Protein AF-A0A938K8E7-F1 (afdb_monomer)

Structure (mmCIF, N/CA/C/O backbone):
data_AF-A0A938K8E7-F1
#
_entry.id   AF-A0A938K8E7-F1
#
loop_
_atom_site.group_PDB
_atom_site.id
_atom_site.type_symbol
_atom_site.label_atom_id
_atom_site.label_alt_id
_atom_site.label_comp_id
_atom_site.label_asym_id
_atom_site.label_entity_id
_atom_site.label_seq_id
_atom_site.pdbx_PDB_ins_code
_atom_site.Cartn_x
_atom_site.Cartn_y
_atom_site.Cartn_z
_atom_site.occupancy
_atom_site.B_iso_or_equiv
_atom_site.auth_seq_id
_atom_site.auth_comp_id
_atom_site.auth_asym_id
_atom_site.auth_atom_id
_atom_site.pdbx_PDB_model_num
ATOM 1 N N . MET A 1 1 ? -7.988 6.244 13.600 1.00 95.50 1 MET A N 1
ATOM 2 C CA . MET A 1 1 ? -7.965 5.135 12.625 1.00 95.50 1 MET A CA 1
ATOM 3 C C . MET A 1 1 ? -9.034 5.380 11.582 1.00 95.50 1 MET A C 1
ATOM 5 O O . MET A 1 1 ? -10.182 5.581 11.962 1.00 95.50 1 MET A O 1
ATOM 9 N N . ALA A 1 2 ? -8.667 5.350 10.303 1.00 96.88 2 ALA A N 1
ATOM 10 C CA . ALA A 1 2 ? -9.627 5.361 9.203 1.00 96.88 2 ALA A CA 1
ATOM 11 C C . ALA A 1 2 ? -9.974 3.911 8.847 1.00 96.88 2 ALA A C 1
ATOM 13 O O . ALA A 1 2 ? -9.065 3.122 8.607 1.00 96.88 2 ALA A O 1
ATOM 14 N N . THR A 1 3 ? -11.256 3.542 8.853 1.00 97.31 3 THR A N 1
ATOM 15 C CA . THR A 1 3 ? -11.673 2.147 8.593 1.00 97.31 3 THR A CA 1
ATOM 16 C C . THR A 1 3 ? -11.895 1.864 7.110 1.00 97.31 3 THR A C 1
ATOM 18 O O . THR A 1 3 ? -11.641 0.754 6.656 1.00 97.31 3 THR A O 1
ATOM 21 N N . LEU A 1 4 ? -12.355 2.875 6.361 1.00 96.69 4 LEU A N 1
ATOM 22 C CA . LEU A 1 4 ? -12.859 2.748 4.990 1.00 96.69 4 LEU A CA 1
ATOM 23 C C . LEU A 1 4 ? -13.980 1.703 4.827 1.00 96.69 4 LEU A C 1
ATOM 25 O O . LEU A 1 4 ? -14.206 1.255 3.703 1.00 96.69 4 LEU A O 1
ATOM 29 N N . ASP A 1 5 ? -14.691 1.363 5.908 1.00 96.81 5 ASP A N 1
ATOM 30 C CA . ASP A 1 5 ? -15.888 0.518 5.856 1.00 96.81 5 ASP A CA 1
ATOM 31 C C . ASP A 1 5 ? -17.073 1.226 5.169 1.00 96.81 5 ASP A C 1
ATOM 33 O O . ASP A 1 5 ? -16.958 2.380 4.743 1.00 96.81 5 ASP A O 1
ATOM 37 N N . ASP A 1 6 ? -18.203 0.527 5.026 1.00 97.81 6 ASP A N 1
ATOM 38 C CA . ASP A 1 6 ? -19.393 1.027 4.317 1.00 97.81 6 ASP A CA 1
ATOM 39 C C . ASP A 1 6 ? -19.928 2.340 4.910 1.00 97.81 6 ASP A C 1
ATOM 41 O O . ASP A 1 6 ? -20.410 3.212 4.186 1.00 97.81 6 ASP A O 1
ATOM 45 N N . GLU A 1 7 ? -19.784 2.509 6.225 1.00 97.62 7 GLU A N 1
ATOM 46 C CA . GLU A 1 7 ? -20.175 3.714 6.961 1.00 97.62 7 GLU A CA 1
ATOM 47 C C . GLU A 1 7 ? -19.081 4.795 6.968 1.00 97.62 7 GLU A C 1
ATOM 49 O O . GLU A 1 7 ? -19.299 5.890 7.487 1.00 97.62 7 GLU A O 1
ATOM 54 N N . ARG A 1 8 ? -17.906 4.511 6.389 1.00 96.56 8 ARG A N 1
ATOM 55 C CA . ARG A 1 8 ? -16.732 5.397 6.349 1.00 96.56 8 ARG A CA 1
ATOM 56 C C . ARG A 1 8 ? -16.313 5.873 7.741 1.00 96.56 8 ARG A C 1
ATOM 58 O O . ARG A 1 8 ? -15.930 7.030 7.916 1.00 96.56 8 ARG A O 1
ATOM 65 N N . ARG A 1 9 ? -16.366 4.992 8.743 1.00 97.44 9 ARG A N 1
ATOM 66 C CA . ARG A 1 9 ? -16.085 5.390 10.130 1.00 97.44 9 ARG A CA 1
ATOM 67 C C . ARG A 1 9 ? -14.628 5.795 10.327 1.00 97.44 9 ARG A C 1
ATOM 69 O O . ARG A 1 9 ? -13.700 5.121 9.865 1.00 97.44 9 ARG A O 1
ATOM 76 N N . GLU A 1 10 ? -14.434 6.825 11.141 1.00 97.75 10 GLU A N 1
ATOM 77 C CA . GLU A 1 10 ? -13.143 7.188 11.715 1.00 97.75 10 GLU A CA 1
ATOM 78 C C . GLU A 1 10 ? -13.197 7.018 13.233 1.00 97.75 10 GLU A C 1
ATOM 80 O O . GLU A 1 10 ? -14.008 7.635 13.921 1.00 97.75 10 GLU A O 1
ATOM 85 N N . ILE A 1 11 ? -12.332 6.156 13.765 1.00 97.56 11 ILE A N 1
ATOM 86 C CA . ILE A 1 11 ? -12.303 5.830 15.192 1.00 97.56 11 ILE A CA 1
ATOM 87 C C . ILE A 1 11 ? -11.090 6.510 15.826 1.00 97.56 11 ILE A C 1
ATOM 89 O O . ILE A 1 11 ? -9.940 6.127 15.573 1.00 97.56 11 ILE A O 1
ATOM 93 N N . ALA A 1 12 ? -11.338 7.535 16.639 1.00 96.25 12 ALA A N 1
ATOM 94 C CA . ALA A 1 12 ? -10.315 8.180 17.456 1.00 96.25 12 ALA A CA 1
ATOM 95 C C . ALA A 1 12 ? -9.917 7.271 18.628 1.00 96.25 12 ALA A C 1
ATOM 97 O O . ALA A 1 12 ? -10.786 6.670 19.257 1.00 96.25 12 ALA A O 1
ATOM 98 N N . ASN A 1 13 ? -8.612 7.180 18.919 1.00 95.62 13 ASN A N 1
ATOM 99 C CA . ASN A 1 13 ? -8.061 6.347 20.002 1.00 95.62 13 ASN A CA 1
ATOM 100 C C . ASN A 1 13 ? -8.632 4.913 20.006 1.00 95.62 13 ASN A C 1
ATOM 102 O O . ASN A 1 13 ? -9.035 4.386 21.042 1.00 95.62 13 ASN A O 1
ATOM 106 N N . GLY A 1 14 ? -8.749 4.330 18.810 1.00 96.94 14 GLY A N 1
ATOM 107 C CA . GLY A 1 14 ? -9.301 2.997 18.599 1.00 96.94 14 GLY A CA 1
ATOM 108 C C . GLY A 1 14 ? -8.250 1.896 18.565 1.00 96.94 14 GLY A C 1
ATOM 109 O O . GLY A 1 14 ? -7.050 2.147 18.644 1.00 96.94 14 GLY A O 1
ATOM 110 N N . TRP A 1 15 ? -8.726 0.671 18.389 1.00 98.00 15 TRP A N 1
ATOM 111 C CA . TRP A 1 15 ? -7.919 -0.539 18.313 1.00 98.00 15 TRP A CA 1
ATOM 112 C C . TRP A 1 15 ? -8.370 -1.433 17.151 1.00 98.00 15 TRP A C 1
ATOM 114 O O . TRP A 1 15 ? -9.522 -1.382 16.707 1.00 98.00 15 TRP A O 1
ATOM 124 N N . VAL A 1 16 ? -7.445 -2.274 16.683 1.00 98.00 16 VAL A N 1
ATOM 125 C CA . VAL A 1 16 ? -7.683 -3.356 15.717 1.00 98.00 16 VAL A CA 1
ATOM 126 C C . VAL A 1 16 ? -7.242 -4.659 16.366 1.00 98.00 16 VAL A C 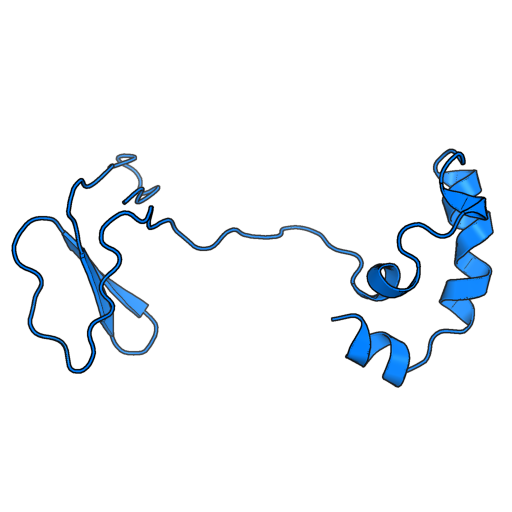1
ATOM 128 O O . VAL A 1 16 ? -6.108 -4.763 16.829 1.00 98.00 16 VAL A O 1
ATOM 131 N N . ALA A 1 17 ? -8.125 -5.650 16.395 1.00 98.19 17 ALA A N 1
ATOM 132 C CA . ALA A 1 17 ? -7.784 -7.006 16.794 1.00 98.19 17 ALA A CA 1
ATOM 133 C C . ALA A 1 17 ? -7.505 -7.845 15.545 1.00 98.19 17 ALA A C 1
ATOM 135 O O . ALA A 1 17 ? -8.276 -7.826 14.582 1.00 98.19 17 ALA A O 1
ATOM 136 N N . VAL A 1 18 ? -6.402 -8.592 15.572 1.00 98.06 18 VAL A N 1
ATOM 137 C CA . VAL A 1 18 ? -6.004 -9.506 14.499 1.00 98.06 18 VAL A CA 1
ATOM 138 C C . VAL A 1 18 ? -5.913 -10.916 15.065 1.00 98.0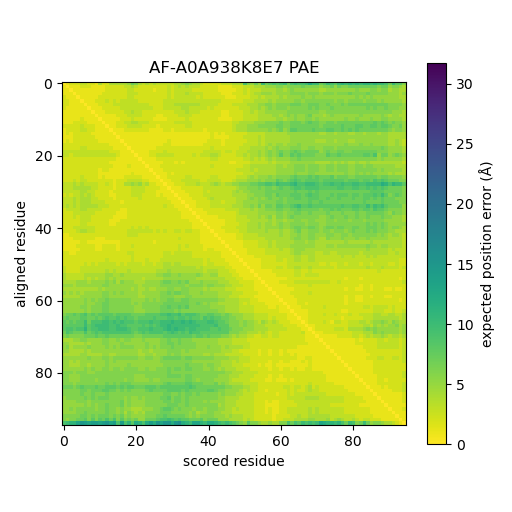6 18 VAL A C 1
ATOM 140 O O . VAL A 1 18 ? -5.340 -11.148 16.129 1.00 98.06 18 VAL A O 1
ATOM 143 N N . THR A 1 19 ? -6.499 -11.881 14.367 1.00 98.12 19 THR A N 1
ATOM 144 C CA . THR A 1 19 ? -6.495 -13.294 14.749 1.00 98.12 19 THR A CA 1
ATOM 145 C C . THR A 1 19 ? -6.287 -14.133 13.497 1.00 98.12 19 THR A C 1
ATOM 147 O O . THR A 1 19 ? -7.010 -13.974 12.519 1.00 98.12 19 THR A O 1
ATOM 150 N N . ASN A 1 20 ? -5.285 -15.019 13.509 1.00 97.12 20 ASN A N 1
ATOM 151 C CA . ASN A 1 20 ? -4.936 -15.881 12.371 1.00 97.12 20 ASN A CA 1
ATOM 152 C C . ASN A 1 20 ? -4.732 -15.108 11.051 1.00 97.12 20 ASN A C 1
ATOM 154 O O . ASN A 1 20 ? -5.207 -15.523 9.999 1.00 97.12 20 ASN A O 1
ATOM 158 N N . GLY A 1 21 ? -4.057 -13.955 11.119 1.00 96.56 21 GLY A N 1
ATOM 159 C CA . GLY A 1 21 ? -3.772 -13.108 9.953 1.00 96.56 21 GLY A CA 1
ATOM 16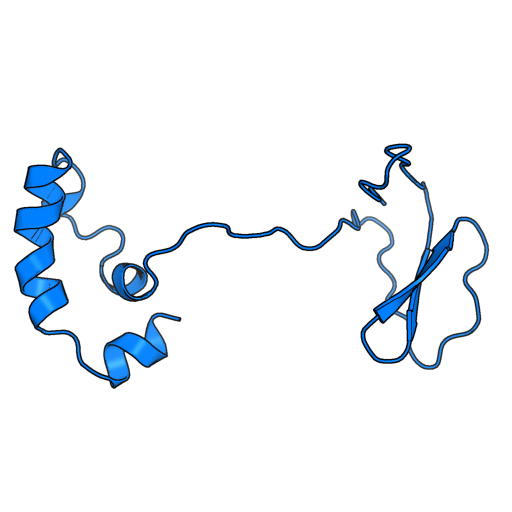0 C C . GLY A 1 21 ? -4.957 -12.280 9.444 1.00 96.56 21 GLY A C 1
ATOM 161 O O . GLY A 1 21 ? -4.798 -11.539 8.481 1.00 96.56 21 GLY A O 1
ATOM 162 N N . MET A 1 22 ? -6.121 -12.363 10.091 1.00 97.88 22 MET A N 1
ATOM 163 C CA . MET A 1 22 ? -7.333 -11.645 9.699 1.00 97.88 22 MET A CA 1
ATOM 164 C C . MET A 1 22 ? -7.730 -10.623 10.758 1.00 97.88 22 MET A C 1
ATOM 166 O O . MET A 1 22 ? -7.584 -10.873 11.955 1.00 97.88 22 MET A O 1
ATOM 170 N N . VAL A 1 23 ? -8.280 -9.486 10.332 1.00 97.44 23 VAL A N 1
ATOM 171 C CA . VAL A 1 23 ? -8.923 -8.539 11.252 1.00 97.44 23 VAL A CA 1
ATOM 172 C C . VAL A 1 23 ? -10.163 -9.211 11.839 1.00 97.44 23 VAL A C 1
ATOM 174 O O . VAL A 1 23 ? -11.085 -9.558 11.103 1.00 97.44 23 VAL A O 1
ATOM 177 N N . SER A 1 24 ? -10.176 -9.418 13.154 1.00 97.56 24 SER A N 1
ATOM 178 C CA . SER A 1 24 ? -11.278 -10.077 13.864 1.00 97.56 24 SER A CA 1
ATOM 179 C C . SER A 1 24 ? -12.256 -9.084 14.487 1.00 97.56 24 SER A C 1
ATOM 181 O O . SER A 1 24 ? -13.440 -9.392 14.603 1.00 97.56 24 SER A O 1
ATOM 183 N N . ALA A 1 25 ? -11.788 -7.891 14.859 1.00 97.19 25 ALA A N 1
ATOM 184 C CA . ALA A 1 25 ? -12.633 -6.801 15.336 1.00 97.19 25 ALA A CA 1
ATOM 185 C C . ALA A 1 25 ? -11.914 -5.447 15.247 1.00 97.19 25 ALA A C 1
ATOM 187 O O . ALA A 1 25 ? -10.685 -5.372 15.229 1.00 97.19 25 ALA A O 1
ATOM 188 N N . VAL A 1 26 ? -12.699 -4.371 15.248 1.00 97.75 26 VAL A N 1
ATOM 189 C CA . VAL A 1 26 ? -12.233 -2.987 15.392 1.00 97.75 26 VAL A CA 1
ATOM 190 C C . VAL A 1 26 ? -13.133 -2.260 16.384 1.00 97.75 26 VAL A C 1
ATOM 192 O O . VAL A 1 26 ? -14.335 -2.530 16.435 1.00 97.75 26 VAL A O 1
ATOM 195 N N . GLY A 1 27 ? -12.584 -1.331 17.162 1.00 97.06 27 GLY A N 1
ATOM 196 C CA . GLY A 1 27 ? -13.378 -0.624 18.163 1.00 97.06 27 GLY A CA 1
ATOM 197 C C . GLY A 1 27 ? -12.676 0.568 18.795 1.00 97.06 27 GLY A C 1
ATOM 198 O O . GLY A 1 27 ? -11.552 0.911 18.438 1.00 97.06 27 GLY A O 1
ATOM 199 N N . ALA A 1 28 ? -13.377 1.212 19.726 1.00 96.06 28 ALA A N 1
ATOM 200 C CA . ALA A 1 28 ? -12.876 2.309 20.548 1.00 96.06 28 ALA A CA 1
ATOM 201 C C . ALA A 1 28 ? -12.705 1.867 22.009 1.00 96.06 28 ALA A C 1
ATOM 203 O O . ALA A 1 28 ? -13.209 0.816 22.414 1.00 96.06 28 ALA A O 1
ATOM 204 N N . GLY A 1 29 ? -12.037 2.699 22.811 1.00 93.44 29 GLY A N 1
ATOM 205 C CA . GLY A 1 29 ? -11.879 2.471 24.246 1.00 93.44 29 GLY A CA 1
ATOM 206 C C . GLY A 1 29 ? -10.875 1.363 24.555 1.00 93.44 29 GLY A C 1
ATOM 207 O O . GLY A 1 29 ? -9.837 1.257 23.907 1.00 93.44 29 GLY A O 1
ATOM 208 N N . THR A 1 30 ? -11.170 0.551 25.568 1.00 94.81 30 THR A N 1
ATOM 209 C CA . THR A 1 30 ? -10.264 -0.511 26.017 1.00 94.81 30 THR A CA 1
ATOM 210 C C . THR A 1 30 ? -10.172 -1.623 24.977 1.00 94.81 30 THR A C 1
ATOM 212 O O . THR A 1 30 ? -11.176 -2.250 24.638 1.00 94.81 30 THR A O 1
ATOM 215 N N . ALA A 1 31 ? -8.959 -1.883 24.492 1.00 95.94 31 ALA A N 1
ATOM 216 C CA . ALA A 1 31 ? -8.686 -2.995 23.591 1.00 95.94 31 ALA A CA 1
ATOM 217 C C . ALA A 1 31 ? -8.871 -4.352 24.301 1.00 95.94 31 ALA A C 1
ATOM 219 O O . ALA A 1 31 ? -8.616 -4.457 25.507 1.00 95.94 31 ALA A O 1
ATOM 220 N N . PRO A 1 32 ? -9.288 -5.408 23.580 1.00 95.88 32 PRO A N 1
ATOM 221 C CA . PRO A 1 32 ? -9.321 -6.756 24.136 1.00 95.88 32 PRO A CA 1
ATOM 222 C C . PRO A 1 32 ? -7.900 -7.249 24.479 1.00 95.88 32 PRO A C 1
ATOM 224 O O . PRO A 1 32 ? -6.928 -6.786 23.877 1.00 95.88 32 PRO A O 1
ATOM 227 N N . PRO A 1 33 ? -7.751 -8.216 25.405 1.00 96.25 33 PRO A N 1
ATOM 228 C CA . PRO A 1 33 ? -6.462 -8.846 25.668 1.00 96.25 33 PRO A CA 1
ATOM 229 C C . PRO A 1 33 ? -5.878 -9.470 24.397 1.00 96.25 33 PRO A C 1
ATOM 231 O O . PRO A 1 33 ? -6.577 -10.170 23.663 1.00 96.25 33 PRO A O 1
ATOM 234 N N . ALA A 1 34 ? -4.585 -9.262 24.170 1.00 97.56 34 ALA A N 1
ATOM 235 C CA . ALA A 1 34 ? -3.856 -9.820 23.040 1.00 97.56 34 ALA A CA 1
ATOM 236 C C . ALA A 1 34 ? -2.574 -10.509 23.521 1.00 97.56 34 ALA A C 1
ATOM 238 O O . ALA A 1 34 ? -2.013 -10.154 24.558 1.00 97.56 34 ALA A O 1
ATOM 239 N N . ARG A 1 35 ? -2.103 -11.506 22.762 1.00 97.94 35 ARG A N 1
ATOM 240 C CA . ARG A 1 35 ? -0.792 -12.137 22.998 1.00 97.94 35 ARG A CA 1
ATOM 241 C C . ARG A 1 35 ? 0.350 -11.142 22.778 1.00 97.94 35 ARG A C 1
ATOM 243 O O . ARG A 1 35 ? 1.365 -11.218 23.461 1.00 97.94 35 ARG A O 1
ATOM 250 N N . GLU A 1 36 ? 0.176 -10.259 21.804 1.00 98.00 36 GLU A N 1
ATOM 251 C CA . GLU A 1 36 ? 1.120 -9.226 21.406 1.00 98.00 36 GLU A CA 1
ATOM 252 C C . GLU A 1 36 ? 0.338 -7.946 21.120 1.00 98.00 36 GLU A C 1
ATOM 254 O O . GLU A 1 36 ? -0.759 -8.004 20.559 1.00 98.00 36 GLU A O 1
ATOM 259 N N . SER A 1 37 ? 0.908 -6.810 21.513 1.00 97.25 37 SER A N 1
ATOM 260 C CA . SER A 1 37 ? 0.304 -5.494 21.337 1.00 97.25 37 SER A CA 1
ATOM 261 C C . SER A 1 37 ? 1.307 -4.553 20.690 1.00 97.25 37 SER A C 1
ATOM 263 O O . SER A 1 37 ? 2.466 -4.499 21.098 1.00 97.25 37 SER A O 1
ATOM 265 N N . ILE A 1 38 ? 0.831 -3.779 19.720 1.00 97.31 38 ILE A N 1
ATOM 266 C CA . ILE A 1 38 ? 1.583 -2.700 19.083 1.00 97.31 38 ILE A CA 1
ATOM 267 C C . ILE A 1 38 ? 0.915 -1.390 19.492 1.00 97.31 38 ILE A C 1
ATOM 269 O O . ILE A 1 38 ? -0.271 -1.192 19.222 1.00 97.31 38 ILE A O 1
ATOM 273 N N . ASP A 1 39 ? 1.664 -0.506 20.149 1.00 96.69 39 ASP A N 1
ATOM 274 C CA . ASP A 1 39 ? 1.191 0.841 20.456 1.00 96.69 39 ASP A CA 1
ATOM 275 C C . ASP A 1 39 ? 1.381 1.746 19.231 1.00 96.69 39 ASP A C 1
ATOM 277 O O . ASP A 1 39 ? 2.503 2.031 18.817 1.00 96.69 39 ASP A O 1
ATOM 281 N N . ALA A 1 40 ? 0.266 2.175 18.642 1.00 96.75 40 ALA A N 1
ATOM 282 C CA . ALA A 1 40 ? 0.224 3.089 17.503 1.00 96.75 40 ALA A CA 1
ATOM 283 C C . ALA A 1 40 ? -0.212 4.509 17.917 1.00 96.75 40 ALA A C 1
ATOM 285 O O . ALA A 1 40 ? -0.732 5.269 17.095 1.00 96.75 40 ALA A O 1
ATOM 286 N N . SER A 1 41 ? -0.055 4.869 19.195 1.00 95.88 41 SER A N 1
ATOM 287 C CA . SER A 1 41 ? -0.370 6.208 19.698 1.00 95.88 41 SER A CA 1
ATOM 288 C C . SER A 1 41 ? 0.382 7.287 18.915 1.00 95.88 41 SER A C 1
ATOM 290 O O . SER A 1 41 ? 1.586 7.200 18.691 1.00 95.88 41 SER A O 1
ATOM 292 N N . GLY A 1 42 ? -0.341 8.320 18.476 1.00 96.12 42 GLY A N 1
ATOM 293 C CA . GLY A 1 42 ? 0.209 9.382 17.624 1.00 96.12 42 GLY A CA 1
ATOM 294 C C . GLY A 1 42 ? 0.345 9.015 16.140 1.00 96.12 42 GLY A C 1
ATOM 295 O O . GLY A 1 42 ? 0.694 9.880 15.338 1.00 96.12 42 GLY A O 1
ATOM 296 N N . CYS A 1 43 ? 0.029 7.778 15.747 1.00 97.50 43 CYS A N 1
ATOM 297 C CA . CYS A 1 43 ? 0.008 7.345 14.353 1.00 97.50 43 CYS A CA 1
ATOM 298 C C . CYS A 1 43 ? -1.420 7.272 13.793 1.00 97.50 43 CYS A C 1
ATOM 300 O O . CYS A 1 43 ? -2.404 7.077 14.510 1.00 97.50 43 CYS A O 1
ATOM 302 N N . LEU A 1 44 ? -1.532 7.372 12.467 1.00 96.81 44 LEU A N 1
ATOM 303 C CA . LEU A 1 44 ? -2.758 7.057 11.744 1.00 96.81 44 LEU A CA 1
ATOM 304 C C . LEU A 1 44 ? -2.714 5.600 11.275 1.00 96.81 44 LEU A C 1
ATOM 306 O O . LEU A 1 44 ? -1.878 5.233 10.457 1.00 96.81 44 LEU A O 1
ATOM 310 N N . VAL A 1 45 ? -3.657 4.790 11.754 1.00 97.38 45 VAL A N 1
ATOM 311 C CA . VAL A 1 45 ? -3.912 3.443 11.221 1.00 97.38 45 VAL A CA 1
ATOM 312 C C . VAL A 1 45 ? -4.920 3.528 10.072 1.00 97.38 45 VAL A C 1
ATOM 314 O O . VAL A 1 45 ? -5.985 4.139 10.237 1.00 97.38 45 VAL A O 1
ATOM 317 N N . THR A 1 46 ? -4.589 2.902 8.942 1.00 97.69 46 THR A N 1
ATOM 318 C CA . THR A 1 46 ? -5.426 2.764 7.738 1.00 97.69 46 THR A CA 1
ATOM 319 C C . THR A 1 46 ? -5.422 1.308 7.259 1.00 97.69 46 THR A C 1
ATOM 321 O O . THR A 1 46 ? -4.520 0.552 7.632 1.00 97.69 46 THR A O 1
ATOM 324 N N . PRO A 1 47 ? -6.350 0.898 6.375 1.00 97.44 47 PRO A N 1
ATOM 325 C CA . PRO A 1 47 ? -6.142 -0.288 5.557 1.00 97.44 47 PRO A CA 1
ATOM 326 C C . PRO A 1 47 ? -4.843 -0.171 4.754 1.00 97.44 47 PRO A C 1
ATOM 328 O O . PRO A 1 47 ? -4.384 0.938 4.450 1.00 97.44 47 PRO A O 1
ATOM 331 N N . GLY A 1 48 ? -4.259 -1.315 4.400 1.00 97.50 48 GLY A N 1
ATOM 332 C CA . GLY A 1 48 ? -3.102 -1.349 3.511 1.00 97.50 48 GLY A CA 1
ATOM 333 C C . GLY A 1 48 ? -3.445 -0.728 2.158 1.00 97.50 48 GLY A C 1
ATOM 334 O O . GLY A 1 48 ? -4.520 -0.971 1.607 1.00 97.50 48 GLY A O 1
ATOM 335 N N . LEU A 1 49 ? -2.536 0.084 1.623 1.00 97.75 49 LEU A N 1
ATOM 336 C CA . LEU A 1 49 ? -2.709 0.659 0.293 1.00 97.75 49 LEU A CA 1
ATOM 337 C C . LEU A 1 49 ? -2.582 -0.442 -0.764 1.00 97.75 49 LEU A C 1
ATOM 339 O O . LEU A 1 49 ? -1.692 -1.289 -0.687 1.00 97.75 49 LEU A O 1
ATOM 343 N N . ILE A 1 50 ? -3.455 -0.406 -1.769 1.00 97.81 50 ILE A N 1
ATOM 344 C CA . ILE A 1 50 ? -3.410 -1.334 -2.900 1.00 97.81 50 ILE A CA 1
ATOM 345 C C . ILE A 1 50 ? -2.669 -0.652 -4.046 1.00 97.81 50 ILE A C 1
ATOM 347 O O . ILE A 1 50 ? -3.160 0.322 -4.619 1.00 97.81 50 ILE A O 1
ATOM 351 N N . ASN A 1 51 ? -1.502 -1.184 -4.406 1.00 97.12 51 ASN A N 1
ATOM 352 C CA . ASN A 1 51 ? -0.849 -0.818 -5.654 1.00 97.12 51 ASN A CA 1
ATOM 353 C C . ASN A 1 51 ? -1.465 -1.629 -6.805 1.00 97.12 51 ASN A C 1
ATOM 355 O O . ASN A 1 51 ? -1.178 -2.813 -6.960 1.00 97.12 51 ASN A O 1
ATOM 359 N N . ALA A 1 52 ? -2.333 -0.991 -7.590 1.00 98.12 52 ALA A N 1
ATOM 360 C CA . ALA A 1 52 ? -3.084 -1.654 -8.654 1.00 98.12 52 ALA A CA 1
ATOM 361 C C . ALA A 1 52 ? -2.274 -1.900 -9.942 1.00 98.12 52 ALA A C 1
ATOM 363 O O . ALA A 1 52 ? -2.746 -2.624 -10.816 1.00 98.12 52 ALA A O 1
ATOM 364 N N . HIS A 1 53 ? -1.089 -1.294 -10.092 1.00 97.88 53 HIS A N 1
ATOM 365 C CA . HIS A 1 53 ? -0.279 -1.423 -11.306 1.00 97.88 53 HIS A CA 1
ATOM 366 C C . HIS A 1 53 ? 1.198 -1.119 -11.045 1.00 97.88 53 HIS A C 1
ATOM 368 O O . HIS A 1 53 ? 1.530 -0.086 -10.468 1.00 97.88 53 HIS A O 1
ATOM 374 N N . HIS A 1 54 ? 2.105 -1.965 -11.537 1.00 96.69 54 HIS A N 1
ATOM 375 C CA . HIS A 1 54 ? 3.542 -1.696 -11.462 1.00 96.69 54 HIS A CA 1
ATOM 376 C C . HIS A 1 54 ? 4.324 -2.368 -12.600 1.00 96.69 54 HIS A C 1
ATOM 378 O O . HIS A 1 54 ? 3.924 -3.404 -13.126 1.00 96.69 54 HIS A O 1
ATOM 384 N N . HIS A 1 55 ? 5.493 -1.808 -12.920 1.00 95.94 55 HIS A N 1
ATOM 385 C CA . HIS A 1 55 ? 6.529 -2.435 -13.744 1.00 95.94 55 HIS A CA 1
ATOM 386 C C . HIS A 1 55 ? 7.806 -2.614 -12.909 1.00 95.94 55 HIS A C 1
ATOM 388 O O . HIS A 1 55 ? 8.668 -1.742 -12.891 1.00 95.94 55 HIS A O 1
ATOM 394 N N . LEU A 1 56 ? 7.890 -3.710 -12.145 1.00 95.56 56 LEU A N 1
ATOM 395 C CA . LEU A 1 56 ? 8.888 -3.904 -11.072 1.00 95.56 56 LEU A CA 1
ATOM 396 C C . LEU A 1 56 ? 10.338 -3.697 -11.539 1.00 95.56 56 LEU A C 1
ATOM 398 O O . LEU A 1 56 ? 11.041 -2.847 -10.999 1.00 95.56 56 LEU A O 1
ATOM 402 N N . TYR A 1 57 ? 10.742 -4.359 -12.627 1.00 96.31 57 TYR A N 1
ATOM 403 C CA . TYR A 1 57 ? 12.118 -4.293 -13.135 1.00 96.31 57 TYR A CA 1
ATOM 404 C C . TYR A 1 57 ? 12.578 -2.887 -13.546 1.00 96.31 57 TYR A C 1
ATOM 406 O O . TYR A 1 57 ? 13.777 -2.612 -13.605 1.00 96.31 57 TYR A O 1
ATOM 414 N N . GLN A 1 58 ? 11.647 -1.961 -13.797 1.00 96.56 58 GLN A N 1
ATOM 415 C CA . GLN A 1 58 ? 11.985 -0.584 -14.158 1.00 96.56 58 GLN A CA 1
ATOM 416 C C . GLN A 1 58 ? 12.587 0.201 -12.980 1.00 96.56 58 GLN A C 1
ATOM 418 O O . GLN A 1 58 ? 13.189 1.256 -13.205 1.00 96.56 58 GLN A O 1
ATOM 423 N N . ASN A 1 59 ? 12.509 -0.331 -11.751 1.00 96.56 59 ASN A N 1
ATOM 424 C CA . ASN A 1 59 ? 13.182 0.217 -10.572 1.00 96.56 59 ASN A CA 1
ATOM 425 C C . ASN A 1 59 ? 14.695 0.389 -10.779 1.00 96.56 59 ASN A C 1
ATOM 427 O O . ASN A 1 59 ? 15.261 1.379 -10.314 1.00 96.56 59 ASN A O 1
ATOM 431 N N . LEU A 1 60 ? 15.331 -0.509 -11.539 1.00 96.38 60 LEU A N 1
ATOM 432 C CA . LEU A 1 60 ? 16.776 -0.493 -11.800 1.00 96.38 60 LEU A CA 1
ATOM 433 C C . LEU A 1 60 ? 17.229 0.652 -12.715 1.00 96.38 60 LEU A C 1
ATOM 435 O O . LEU A 1 60 ? 18.403 1.007 -12.736 1.00 96.38 60 LEU A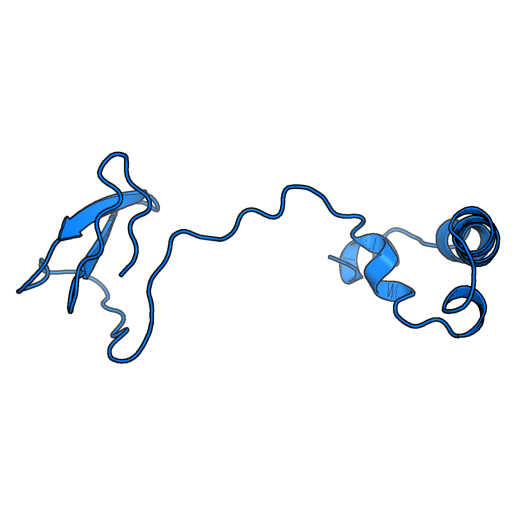 O 1
ATOM 439 N N . THR A 1 61 ? 16.303 1.249 -13.465 1.00 95.94 61 THR A N 1
ATOM 440 C CA . THR A 1 61 ? 16.592 2.315 -14.439 1.00 95.94 61 THR A CA 1
ATOM 441 C C . THR A 1 61 ? 15.968 3.657 -14.052 1.00 95.94 61 THR A C 1
ATOM 443 O O . THR A 1 61 ? 15.819 4.551 -14.891 1.00 95.94 61 THR A O 1
ATOM 446 N N . ARG A 1 62 ? 15.567 3.821 -12.783 1.00 95.56 62 ARG A N 1
ATOM 447 C CA . ARG A 1 62 ? 15.026 5.089 -12.272 1.00 95.56 62 ARG A CA 1
ATOM 448 C C . ARG A 1 62 ? 16.044 6.213 -12.459 1.00 95.56 62 ARG A C 1
ATOM 450 O O . ARG A 1 62 ? 17.228 6.037 -12.205 1.00 95.56 62 ARG A O 1
ATOM 457 N N . ALA A 1 63 ? 15.561 7.377 -12.893 1.00 95.19 63 ALA A N 1
ATOM 458 C CA . ALA A 1 63 ? 16.379 8.572 -13.120 1.00 95.19 63 ALA A CA 1
ATOM 459 C C . ALA A 1 63 ? 17.577 8.386 -14.085 1.00 95.19 63 ALA A C 1
ATOM 461 O O . ALA A 1 63 ? 18.533 9.156 -14.039 1.00 95.19 63 ALA A O 1
ATOM 462 N N . TYR A 1 64 ? 17.525 7.409 -14.999 1.00 96.06 64 TYR A N 1
ATOM 463 C CA . TYR A 1 64 ? 18.478 7.302 -16.104 1.00 96.06 64 TYR A CA 1
ATOM 464 C C . TYR A 1 64 ? 18.433 8.556 -16.999 1.00 96.06 64 TYR A C 1
ATOM 466 O O . TYR A 1 64 ? 17.483 8.760 -17.749 1.00 96.06 64 TYR A O 1
ATOM 474 N N . GLY A 1 65 ? 19.456 9.413 -16.927 1.00 96.62 65 GLY A N 1
ATOM 475 C CA . GLY A 1 65 ? 19.458 10.743 -17.562 1.00 96.62 65 GLY A CA 1
ATOM 476 C C .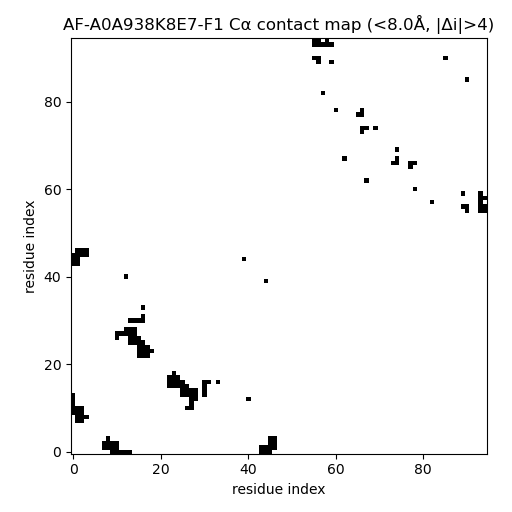 GLY A 1 65 ? 18.979 10.798 -19.026 1.00 96.62 65 GLY A C 1
ATOM 477 O O . GLY A 1 65 ? 18.170 11.662 -19.352 1.00 96.62 65 GLY A O 1
ATOM 478 N N . PRO A 1 66 ? 19.379 9.867 -19.916 1.00 95.06 66 PRO A N 1
ATOM 479 C CA . PRO A 1 66 ? 18.940 9.885 -21.316 1.00 95.06 66 PRO A CA 1
ATOM 480 C C . PRO A 1 66 ? 17.429 9.727 -21.556 1.00 95.06 66 PRO A C 1
ATOM 482 O O . PRO A 1 66 ? 16.966 10.040 -22.651 1.00 95.06 66 PRO A O 1
ATOM 485 N N . MET A 1 67 ? 16.649 9.241 -20.580 1.00 94.31 67 MET A N 1
ATOM 486 C CA . MET A 1 67 ? 15.190 9.107 -20.719 1.00 94.31 67 MET A CA 1
ATOM 487 C C . MET A 1 67 ? 14.385 10.193 -19.994 1.00 94.31 67 MET A C 1
ATOM 489 O O . MET A 1 67 ? 13.189 10.303 -20.254 1.00 94.31 67 MET A O 1
ATOM 493 N N . THR A 1 68 ? 14.993 10.997 -19.110 1.00 94.19 68 THR A N 1
ATOM 494 C CA . THR A 1 68 ? 14.232 11.837 -18.162 1.00 94.19 68 THR A CA 1
ATOM 495 C C . THR A 1 68 ? 13.463 12.984 -18.811 1.00 94.19 68 THR A C 1
ATOM 497 O O . THR A 1 68 ? 12.458 13.409 -18.255 1.00 94.19 68 THR A O 1
ATOM 500 N N . A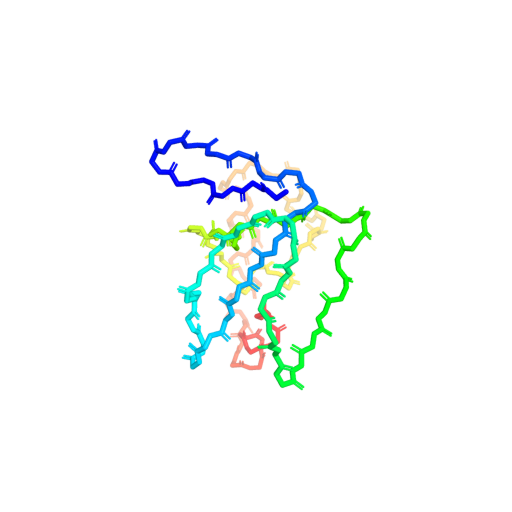SP A 1 69 ? 13.912 13.462 -19.975 1.00 95.31 69 ASP A N 1
ATOM 501 C CA . ASP A 1 69 ? 13.258 14.536 -20.747 1.00 95.31 69 ASP A CA 1
ATOM 502 C C . ASP A 1 69 ? 12.637 14.021 -22.063 1.00 95.31 69 ASP A C 1
ATOM 504 O O . ASP A 1 69 ? 12.362 14.761 -23.004 1.00 95.31 69 ASP A O 1
ATOM 508 N N . SER A 1 70 ? 12.448 12.701 -22.170 1.00 95.56 70 SER A N 1
ATOM 509 C CA . SER A 1 70 ? 11.856 12.076 -23.353 1.00 95.56 70 SER A CA 1
ATOM 510 C C . SER A 1 70 ? 10.349 11.875 -23.194 1.00 95.56 70 SER A C 1
ATOM 512 O O . SER A 1 70 ? 9.877 11.369 -22.179 1.00 95.56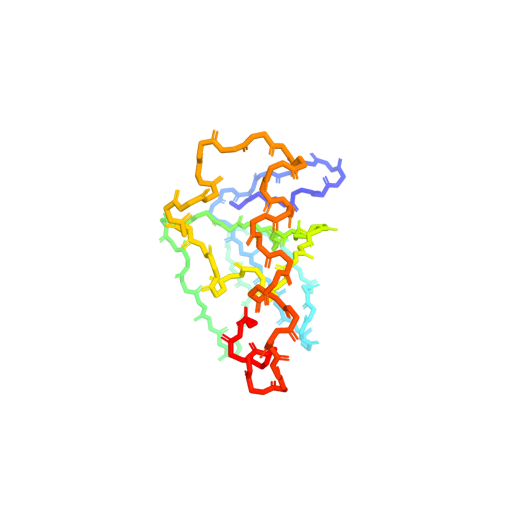 70 SER A O 1
ATOM 514 N N . ALA A 1 71 ? 9.582 12.151 -24.254 1.00 97.12 71 ALA A N 1
ATOM 515 C CA . ALA A 1 71 ? 8.194 11.691 -24.357 1.00 97.12 71 ALA A CA 1
ATOM 516 C C . ALA A 1 71 ? 8.112 10.150 -24.355 1.00 97.12 71 ALA A C 1
ATOM 518 O O . ALA A 1 71 ? 9.106 9.480 -24.630 1.00 97.12 71 ALA A O 1
ATOM 519 N N . LEU A 1 72 ? 6.919 9.578 -24.139 1.00 97.00 72 LEU A N 1
ATOM 520 C CA . LEU A 1 72 ? 6.708 8.131 -23.943 1.00 97.00 72 LEU A CA 1
ATOM 521 C C . LEU A 1 72 ? 7.462 7.229 -24.940 1.00 97.00 72 LEU A C 1
ATOM 523 O O . LEU A 1 72 ? 8.178 6.321 -24.533 1.00 97.00 72 LEU A O 1
ATOM 527 N N . PHE A 1 73 ? 7.356 7.476 -26.249 1.00 98.06 73 PHE A N 1
ATOM 528 C CA . PHE A 1 73 ? 8.058 6.653 -27.246 1.00 98.06 73 PHE A CA 1
ATOM 529 C C . PHE A 1 73 ? 9.567 6.916 -27.315 1.00 98.06 73 PHE A C 1
ATOM 531 O O . PHE A 1 73 ? 10.318 6.061 -27.779 1.00 98.06 73 PHE A O 1
ATOM 538 N N . GLY A 1 74 ? 10.026 8.097 -26.896 1.00 97.56 74 GLY A N 1
ATOM 539 C CA . GLY A 1 74 ? 11.447 8.352 -26.662 1.00 97.56 74 GLY A CA 1
ATOM 540 C C . GLY A 1 74 ? 11.935 7.534 -25.471 1.00 97.56 74 GLY A C 1
ATOM 541 O O . GLY A 1 74 ? 12.850 6.739 -25.629 1.00 97.56 74 GLY A O 1
ATOM 542 N N . TRP A 1 75 ? 11.233 7.623 -24.338 1.00 97.56 75 TRP A N 1
ATOM 543 C CA . TRP A 1 75 ? 11.503 6.861 -23.118 1.00 97.56 75 TRP A CA 1
ATOM 544 C C . TRP A 1 75 ? 11.570 5.349 -23.380 1.00 97.56 75 TRP A C 1
ATOM 546 O O . TRP A 1 75 ? 12.564 4.714 -23.033 1.00 97.56 75 TRP A O 1
ATOM 556 N N . LEU A 1 76 ? 10.577 4.796 -24.089 1.00 98.06 76 LEU A N 1
ATOM 557 C CA . LEU A 1 76 ? 10.549 3.384 -24.485 1.00 98.06 76 LEU A CA 1
ATOM 558 C C . LEU A 1 76 ? 11.762 3.004 -25.341 1.00 98.06 76 LEU A C 1
ATOM 560 O O . LEU A 1 76 ? 12.454 2.039 -25.034 1.00 98.06 76 LEU A O 1
ATOM 564 N N . ARG A 1 77 ? 12.046 3.760 -26.409 1.00 97.69 77 ARG A N 1
ATOM 565 C CA . ARG A 1 77 ? 13.173 3.460 -27.310 1.00 97.69 77 ARG A CA 1
ATOM 566 C C . ARG A 1 77 ? 14.527 3.580 -26.614 1.00 97.69 77 ARG A C 1
ATOM 568 O O . ARG A 1 77 ? 15.416 2.796 -26.925 1.00 97.69 77 ARG A O 1
ATOM 575 N N . THR A 1 78 ? 14.671 4.518 -25.680 1.00 97.38 78 THR A N 1
ATOM 576 C CA . THR A 1 78 ? 15.892 4.681 -24.884 1.00 97.38 78 THR A CA 1
ATOM 577 C C . THR A 1 78 ? 16.081 3.517 -23.909 1.00 97.38 78 THR A C 1
ATOM 579 O O . THR A 1 78 ? 17.201 3.037 -23.763 1.00 97.38 78 THR A O 1
ATOM 582 N N . LEU A 1 79 ? 15.017 3.037 -23.253 1.00 97.75 79 LEU A N 1
ATOM 583 C CA . LEU A 1 79 ? 15.136 2.036 -22.187 1.00 97.75 79 LEU A CA 1
ATOM 584 C C . LEU A 1 79 ? 15.005 0.580 -22.639 1.00 97.75 79 LEU A C 1
ATOM 586 O O . LEU A 1 79 ? 15.570 -0.291 -21.981 1.00 97.75 79 LEU A O 1
ATOM 590 N N . TYR A 1 80 ? 14.328 0.286 -23.752 1.00 98.00 80 TYR A N 1
ATOM 591 C CA . TYR A 1 80 ? 14.194 -1.092 -24.238 1.00 98.00 80 TYR A CA 1
ATOM 592 C C . TYR A 1 80 ? 15.531 -1.833 -24.393 1.00 98.00 80 TYR A C 1
ATOM 594 O O . TYR A 1 80 ? 15.589 -2.988 -23.974 1.00 98.00 80 TYR A O 1
ATOM 602 N N . PRO A 1 81 ? 16.612 -1.224 -24.922 1.00 96.94 81 PRO A N 1
ATOM 603 C CA . PRO A 1 81 ? 17.909 -1.893 -24.993 1.00 96.94 81 PRO A CA 1
ATOM 604 C C . PRO A 1 81 ? 18.486 -2.256 -23.618 1.00 96.94 81 PRO A C 1
ATOM 606 O O . PRO A 1 81 ? 19.088 -3.314 -23.481 1.00 96.94 81 PRO A O 1
ATOM 609 N N . LEU A 1 82 ? 18.279 -1.412 -22.598 1.00 96.31 82 LEU A N 1
ATOM 610 C CA . LEU A 1 82 ? 18.720 -1.690 -21.227 1.00 96.31 82 LEU A CA 1
ATOM 611 C C . LEU A 1 82 ? 17.893 -2.832 -20.631 1.00 96.31 82 LEU A C 1
ATOM 613 O O . LEU A 1 82 ? 18.445 -3.762 -20.054 1.00 96.31 82 LEU A O 1
ATOM 617 N N . TRP A 1 83 ? 16.571 -2.787 -20.806 1.00 97.38 83 TRP A N 1
ATOM 618 C CA . TRP A 1 83 ? 15.681 -3.825 -20.290 1.00 97.38 83 TRP A CA 1
ATOM 619 C C . TRP A 1 83 ? 15.863 -5.175 -20.984 1.00 97.38 83 TRP A C 1
ATOM 621 O O . TRP A 1 83 ? 15.678 -6.210 -20.356 1.00 97.38 83 TRP A O 1
ATOM 631 N N . GLY A 1 84 ? 16.254 -5.175 -22.260 1.00 97.50 84 GLY A N 1
ATOM 632 C CA . GLY A 1 84 ? 16.579 -6.392 -23.002 1.00 97.50 84 GLY A CA 1
ATOM 633 C C . GLY A 1 84 ? 17.840 -7.107 -22.509 1.00 97.50 84 GLY A C 1
ATOM 634 O O . GLY A 1 84 ? 18.052 -8.256 -22.882 1.00 97.50 84 GLY A O 1
ATOM 635 N N . ALA A 1 85 ? 18.662 -6.449 -21.684 1.00 96.69 85 ALA A N 1
ATOM 636 C CA . ALA A 1 85 ? 19.856 -7.028 -21.073 1.00 96.69 85 ALA A CA 1
ATOM 637 C C . ALA A 1 85 ? 19.629 -7.527 -19.634 1.00 96.69 85 ALA A C 1
ATOM 639 O O . ALA A 1 85 ? 20.568 -8.029 -19.023 1.00 96.69 85 ALA A O 1
ATOM 640 N N . LEU A 1 86 ? 18.420 -7.36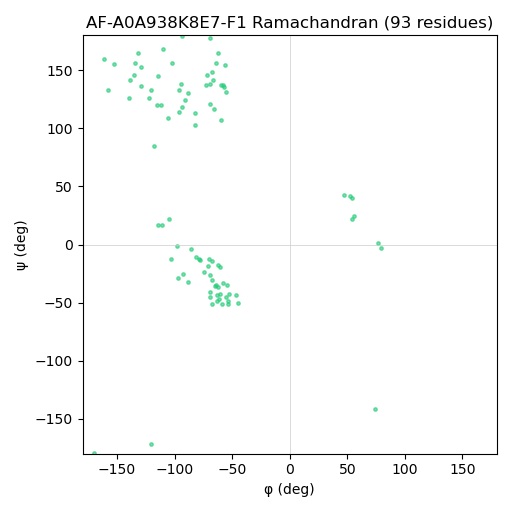8 -19.082 1.00 97.12 86 LEU A N 1
ATOM 641 C CA . LEU A 1 86 ? 18.102 -7.833 -17.734 1.00 97.12 86 LEU A CA 1
ATOM 642 C C . LEU A 1 86 ? 18.012 -9.360 -17.691 1.00 97.12 86 LEU A C 1
ATOM 644 O O . LEU A 1 86 ? 17.533 -10.003 -18.626 1.00 97.12 86 LEU A O 1
ATOM 648 N N . ASP A 1 87 ? 18.431 -9.916 -16.564 1.00 97.31 87 ASP A N 1
ATOM 649 C CA . ASP A 1 87 ? 18.437 -11.344 -16.270 1.00 97.31 87 ASP A CA 1
ATOM 650 C C . ASP A 1 87 ? 17.579 -11.681 -15.035 1.00 97.31 87 ASP A C 1
ATOM 652 O O . ASP A 1 87 ? 16.820 -10.855 -14.517 1.00 97.31 87 ASP A O 1
ATOM 656 N N . GLU A 1 88 ? 17.659 -12.934 -14.583 1.00 97.06 88 GLU A N 1
ATOM 657 C CA . GLU A 1 88 ? 16.928 -13.422 -13.410 1.00 97.06 88 GLU A CA 1
ATOM 658 C C . GLU A 1 88 ? 17.312 -12.663 -12.135 1.00 97.06 88 GLU A C 1
ATOM 660 O O . GLU A 1 88 ? 16.432 -12.280 -11.361 1.00 97.06 88 GLU A O 1
ATOM 665 N N . GLU A 1 89 ? 18.608 -12.401 -11.936 1.00 97.38 89 GLU A N 1
ATOM 666 C CA . GLU A 1 89 ? 19.091 -11.637 -10.785 1.00 97.38 89 GLU A CA 1
ATOM 667 C C . GLU A 1 89 ? 18.501 -10.226 -10.806 1.00 97.38 89 GLU A C 1
ATOM 669 O O . GLU A 1 89 ? 17.926 -9.787 -9.810 1.00 97.38 89 GLU A O 1
ATOM 674 N N . SER A 1 90 ? 18.541 -9.560 -11.964 1.00 96.88 90 SER A N 1
ATOM 675 C CA . SER A 1 90 ? 17.938 -8.243 -12.170 1.00 96.88 90 SER A CA 1
ATOM 676 C C . SER A 1 90 ? 16.451 -8.227 -11.805 1.00 96.88 90 SER A C 1
ATOM 678 O O . SER A 1 90 ? 15.989 -7.319 -11.111 1.00 96.88 90 SER A O 1
ATOM 680 N N . ALA A 1 91 ? 15.689 -9.235 -12.240 1.00 94.81 91 ALA A N 1
ATOM 681 C CA . ALA A 1 91 ? 14.276 -9.349 -11.895 1.00 94.81 91 ALA A CA 1
ATOM 682 C C . ALA A 1 91 ? 14.077 -9.524 -10.380 1.00 94.81 91 ALA A C 1
ATOM 684 O O . ALA A 1 91 ? 13.232 -8.839 -9.801 1.00 94.81 91 ALA A O 1
ATOM 685 N N . HIS A 1 92 ? 14.884 -10.373 -9.736 1.00 95.75 92 HIS A N 1
ATOM 686 C CA . HIS A 1 92 ? 14.807 -10.634 -8.300 1.00 95.75 92 HIS A CA 1
ATOM 687 C C . HIS A 1 92 ? 15.109 -9.389 -7.453 1.00 95.75 92 HIS A C 1
ATOM 689 O O . HIS A 1 92 ? 14.330 -9.058 -6.563 1.00 95.75 92 HIS A O 1
ATOM 695 N N . VAL A 1 93 ? 16.199 -8.671 -7.746 1.00 96.38 93 VAL A N 1
ATOM 696 C CA . VAL A 1 93 ? 16.630 -7.511 -6.939 1.00 96.38 93 VAL A CA 1
ATOM 697 C C . VAL A 1 93 ? 15.823 -6.241 -7.211 1.00 96.38 93 VAL A C 1
ATOM 699 O O . VAL A 1 93 ? 15.927 -5.271 -6.464 1.00 96.38 93 VAL A O 1
ATOM 702 N N . SER A 1 94 ? 15.035 -6.218 -8.288 1.00 94.69 94 SER A N 1
ATOM 703 C CA . SER A 1 94 ? 14.171 -5.083 -8.632 1.00 94.69 94 SER A CA 1
ATOM 704 C C . SER A 1 94 ? 12.840 -5.035 -7.874 1.00 94.69 94 SER A C 1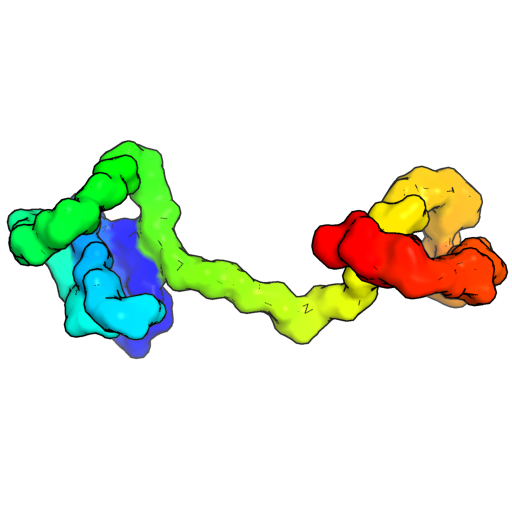
ATOM 706 O O . SER A 1 94 ? 12.123 -4.033 -7.992 1.00 94.69 94 SER A O 1
ATOM 708 N N . ALA A 1 95 ? 12.504 -6.119 -7.166 1.00 85.38 95 ALA A N 1
ATOM 709 C CA . ALA A 1 95 ? 11.245 -6.309 -6.454 1.00 85.38 95 ALA A CA 1
ATOM 710 C C . ALA A 1 95 ? 11.149 -5.509 -5.149 1.00 85.38 95 ALA A C 1
ATOM 712 O O . ALA A 1 95 ? 12.171 -5.377 -4.442 1.00 85.38 95 ALA A O 1
#

Radius of gyration: 21.75 Å; Cα contacts (8 Å, |Δi|>4): 82; chains: 1; bounding box: 40×30×53 Å

Secondary structure (DSSP, 8-state):
-B--STT--B-TTEEEEEETTEEEEEEESSPPP-SS----TTSPP-PPP------GGGGGGTT-GGGTT--HHHHHHHHHHHHTT--HHHHHHT-

pLDDT: mean 96.7, std 1.54, range [85.38, 98.19]

Sequence (95 aa):
MATLDDERREIANGWVAVTNGMVSAVGAGTAPPARESIDASGCLVTPGLINAHHHLYQNLTRAYGPMTDSALFGWLRTLYPLWGALDEESAHVSA

Solvent-accessible surface area (backbone atoms only — not comparable to full-atom values): 6299 Å² total; per-residue (Å²): 56,49,62,77,48,98,83,56,50,68,38,73,76,44,45,76,41,73,52,97,94,36,84,73,47,73,50,59,68,82,68,78,93,65,100,71,85,82,88,57,84,97,56,84,50,61,71,82,83,81,83,90,75,84,68,52,59,54,60,78,58,63,85,43,70,92,34,74,88,40,58,72,72,50,27,49,65,61,42,48,68,61,60,72,70,59,49,71,66,50,51,61,74,28,102

Mean predicted aligned error: 3.87 Å

Foldseek 3Di:
DQEPPPVRDDEDQKDFDDDPNHTPDIGHDDDDDDPDDDDQPPHDDDPDDDPPDDDQLCQVCPPVPQQPPDDPVSNCVVCVVVVVPDDPVSSVVSD